Protein AF-A0A2K3LY32-F1 (afdb_monomer_lite)

Foldseek 3Di:
DVQVVVQLVVQPQFRWAAPVNSQVSCCVVVVDGDDVVNVCVVQVVQFDDPPGTTHGPPPDPPPD

Structure (mmCIF, N/CA/C/O backbone):
data_AF-A0A2K3LY32-F1
#
_entry.id   AF-A0A2K3LY32-F1
#
loop_
_atom_site.group_PDB
_atom_site.id
_atom_site.type_symbol
_atom_site.label_atom_id
_atom_site.label_alt_id
_atom_site.label_comp_id
_atom_site.label_asym_id
_atom_site.label_entity_id
_atom_site.label_seq_id
_atom_site.pdbx_PDB_ins_code
_atom_site.Cartn_x
_atom_site.Cartn_y
_atom_site.Cartn_z
_atom_site.occupancy
_atom_site.B_iso_or_equiv
_atom_site.auth_seq_id
_atom_site.auth_comp_id
_atom_site.auth_asym_id
_atom_site.auth_atom_id
_atom_site.pdbx_PDB_model_num
ATOM 1 N N . ARG A 1 1 ? -5.773 -0.855 6.238 1.00 79.38 1 ARG A N 1
ATOM 2 C CA . ARG A 1 1 ? -5.174 -2.210 6.147 1.00 79.38 1 ARG A CA 1
ATOM 3 C C . ARG A 1 1 ? -5.990 -3.142 5.248 1.00 79.38 1 ARG A C 1
ATOM 5 O O . ARG A 1 1 ? -5.436 -3.596 4.262 1.00 79.38 1 ARG A O 1
ATOM 12 N N . ASP A 1 2 ? -7.281 -3.362 5.527 1.00 86.12 2 ASP A N 1
ATOM 13 C CA . ASP A 1 2 ? -8.160 -4.286 4.774 1.00 86.12 2 ASP A CA 1
ATOM 14 C C . ASP A 1 2 ? -8.131 -4.096 3.243 1.00 86.12 2 ASP A C 1
ATOM 16 O O . ASP A 1 2 ? -7.861 -5.035 2.504 1.00 86.12 2 ASP A O 1
ATOM 20 N N . VAL A 1 3 ? -8.250 -2.847 2.778 1.00 88.19 3 VAL A N 1
ATOM 21 C CA . VAL A 1 3 ? -8.165 -2.481 1.349 1.00 88.19 3 VAL A CA 1
ATOM 22 C C . VAL A 1 3 ? -6.890 -2.992 0.678 1.00 88.19 3 VAL A C 1
ATOM 24 O O . VAL A 1 3 ? -6.940 -3.519 -0.426 1.00 88.19 3 VAL A O 1
ATOM 27 N N . VAL A 1 4 ? -5.738 -2.843 1.337 1.00 85.38 4 VAL A N 1
ATOM 28 C CA . VAL A 1 4 ? -4.448 -3.260 0.771 1.00 85.38 4 VAL A CA 1
ATOM 29 C C . VAL A 1 4 ? -4.416 -4.782 0.638 1.00 85.38 4 VAL A C 1
ATOM 31 O O . VAL A 1 4 ? -3.959 -5.288 -0.375 1.00 85.38 4 VAL A O 1
ATOM 34 N N . ILE A 1 5 ? -4.961 -5.516 1.613 1.00 86.19 5 ILE A N 1
ATOM 35 C CA . ILE A 1 5 ? -5.052 -6.983 1.569 1.00 86.19 5 ILE A CA 1
ATOM 36 C C . ILE A 1 5 ? -5.946 -7.437 0.410 1.00 86.19 5 ILE A C 1
ATOM 38 O O . ILE A 1 5 ? -5.557 -8.328 -0.341 1.00 86.19 5 ILE A O 1
ATOM 42 N N . ASP A 1 6 ? -7.116 -6.820 0.245 1.00 87.06 6 ASP A N 1
ATOM 43 C CA . ASP A 1 6 ? -8.053 -7.133 -0.841 1.00 87.06 6 ASP A CA 1
ATOM 44 C C . ASP A 1 6 ? -7.415 -6.913 -2.223 1.00 87.06 6 ASP A C 1
ATOM 46 O O . ASP A 1 6 ? -7.418 -7.805 -3.073 1.00 87.06 6 ASP A O 1
ATOM 50 N N . MET A 1 7 ? -6.736 -5.776 -2.399 1.00 85.75 7 MET A N 1
ATOM 51 C CA . MET A 1 7 ? -5.984 -5.478 -3.619 1.00 85.75 7 MET A CA 1
ATOM 52 C C . MET A 1 7 ? -4.884 -6.498 -3.896 1.00 85.75 7 MET A C 1
ATOM 54 O O . MET A 1 7 ? -4.734 -6.960 -5.023 1.00 85.75 7 MET A O 1
ATOM 58 N N . LEU A 1 8 ? -4.117 -6.874 -2.875 1.00 81.25 8 LEU A N 1
ATOM 59 C CA . LEU A 1 8 ? -3.043 -7.853 -3.008 1.00 81.25 8 LEU A CA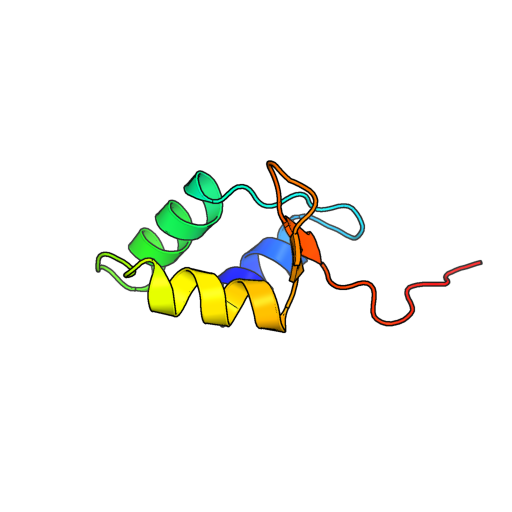 1
ATOM 60 C C . LEU A 1 8 ? -3.567 -9.243 -3.385 1.00 81.25 8 LEU A C 1
ATOM 62 O O . LEU A 1 8 ? -2.962 -9.916 -4.217 1.00 81.25 8 LEU A O 1
ATOM 66 N N . ARG A 1 9 ? -4.715 -9.651 -2.828 1.00 81.25 9 ARG A N 1
ATOM 67 C CA . ARG A 1 9 ? -5.381 -10.911 -3.190 1.00 81.25 9 ARG A CA 1
ATOM 68 C C . ARG A 1 9 ? -5.797 -10.935 -4.660 1.00 81.25 9 ARG A C 1
ATOM 70 O O . ARG A 1 9 ? -5.654 -11.974 -5.295 1.00 81.25 9 ARG A O 1
ATOM 77 N N . GLY A 1 10 ? -6.271 -9.811 -5.200 1.00 80.25 10 GLY A N 1
ATOM 78 C CA . GLY A 1 10 ? -6.630 -9.691 -6.617 1.00 80.25 10 GLY A CA 1
ATOM 79 C C . GLY A 1 10 ? -5.432 -9.559 -7.567 1.00 80.25 10 GLY A C 1
ATOM 80 O O . GLY A 1 10 ? -5.529 -9.935 -8.730 1.00 80.25 10 GLY A O 1
ATOM 81 N N . SER A 1 11 ? -4.297 -9.042 -7.086 1.00 76.00 11 SER A N 1
ATOM 82 C CA . SER A 1 11 ? -3.128 -8.713 -7.918 1.00 76.00 11 SER A CA 1
ATOM 83 C C . SER A 1 11 ? -2.147 -9.888 -8.116 1.00 76.00 11 SER A C 1
ATOM 85 O O . SER A 1 11 ? -1.283 -9.838 -8.992 1.00 76.00 11 SER A O 1
ATOM 87 N N . GLY A 1 12 ? -2.293 -10.970 -7.342 1.00 69.25 12 GLY A N 1
ATOM 88 C CA . GLY A 1 12 ? -1.495 -12.193 -7.474 1.00 69.25 12 GLY A CA 1
ATOM 89 C C . GLY A 1 12 ? -0.085 -12.111 -6.858 1.00 69.25 12 GLY A C 1
ATOM 90 O O . GLY A 1 12 ? 0.296 -11.087 -6.288 1.00 69.25 12 GLY A O 1
ATOM 91 N N . PRO A 1 13 ? 0.722 -13.189 -6.957 1.00 65.88 13 PRO A N 1
ATOM 92 C CA . PRO A 1 13 ? 1.995 -13.334 -6.232 1.00 65.88 13 PRO A CA 1
ATOM 93 C C . PRO A 1 13 ? 3.075 -12.311 -6.621 1.00 65.88 13 PRO A C 1
ATOM 95 O O . PRO A 1 13 ? 3.951 -12.015 -5.815 1.00 65.88 13 PRO A O 1
ATOM 98 N N . ASN A 1 14 ? 2.976 -11.718 -7.814 1.00 68.50 14 ASN A N 1
ATOM 99 C CA . ASN A 1 14 ? 3.851 -10.637 -8.284 1.00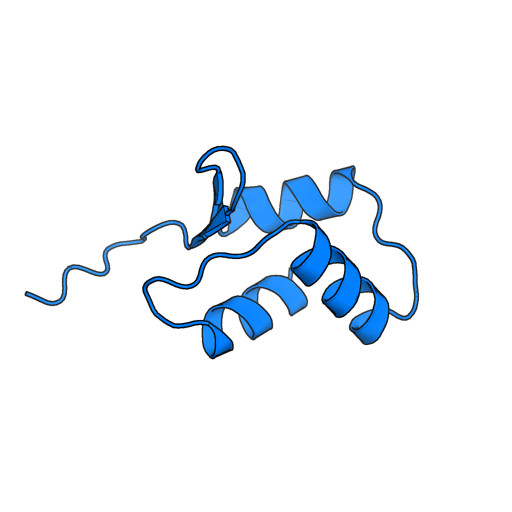 68.50 14 ASN A CA 1
ATOM 100 C C . ASN A 1 14 ? 3.099 -9.305 -8.441 1.00 68.50 14 ASN A C 1
ATOM 102 O O . ASN A 1 14 ? 3.525 -8.433 -9.204 1.00 68.50 14 ASN A O 1
ATOM 106 N N . GLY A 1 15 ? 1.975 -9.155 -7.735 1.00 75.75 15 GLY A N 1
ATOM 107 C CA . GLY A 1 15 ? 1.155 -7.954 -7.746 1.00 75.75 15 GLY A CA 1
ATOM 108 C C . GLY A 1 15 ? 1.963 -6.722 -7.349 1.00 75.75 15 GLY A C 1
ATOM 109 O O . GLY A 1 15 ? 2.541 -6.656 -6.260 1.00 75.75 15 GLY A O 1
ATOM 110 N N . LYS A 1 16 ? 2.020 -5.739 -8.250 1.00 85.44 16 LYS A N 1
ATOM 111 C CA . LYS A 1 16 ? 2.690 -4.456 -8.021 1.00 85.44 16 LYS A CA 1
ATOM 112 C C . LYS A 1 16 ? 1.629 -3.417 -7.727 1.00 85.44 16 LYS A C 1
ATOM 114 O O . LYS A 1 16 ? 0.883 -3.027 -8.619 1.00 85.44 16 LYS A O 1
ATOM 119 N N . LEU A 1 17 ? 1.603 -2.923 -6.499 1.00 87.50 17 LEU A N 1
ATOM 120 C CA . LEU A 1 17 ? 0.695 -1.855 -6.124 1.00 87.50 17 LEU A CA 1
ATOM 121 C C . LEU A 1 17 ? 1.376 -0.500 -6.261 1.00 87.50 17 LEU A C 1
ATOM 123 O O . LEU A 1 17 ? 2.461 -0.257 -5.729 1.00 87.50 17 LEU A O 1
ATOM 127 N N . ARG A 1 18 ? 0.718 0.414 -6.967 1.00 89.06 18 ARG A N 1
ATOM 128 C CA . ARG A 1 18 ? 1.133 1.816 -7.029 1.00 89.06 18 ARG A CA 1
ATOM 129 C C . ARG A 1 18 ? 0.377 2.615 -5.981 1.00 89.06 18 ARG A C 1
ATOM 131 O O . ARG A 1 18 ? -0.766 2.309 -5.657 1.00 89.06 18 ARG A O 1
ATOM 138 N N . LYS A 1 19 ? 0.999 3.690 -5.499 1.00 87.50 19 LYS A N 1
ATOM 139 C CA . LYS A 1 19 ? 0.382 4.600 -4.525 1.00 87.50 19 LYS A CA 1
ATOM 140 C C . LYS A 1 19 ? -0.991 5.104 -4.989 1.00 87.50 19 LYS A C 1
ATOM 142 O O . LYS A 1 19 ? -1.919 5.118 -4.193 1.00 87.50 19 LYS A O 1
ATOM 147 N N . ALA A 1 20 ? -1.107 5.486 -6.263 1.00 89.00 20 ALA A N 1
ATOM 148 C CA . ALA A 1 20 ? -2.352 5.991 -6.842 1.00 89.00 20 ALA A CA 1
ATOM 149 C C . ALA A 1 20 ? -3.495 4.967 -6.748 1.00 89.00 20 ALA A C 1
ATOM 151 O O . ALA A 1 20 ? -4.555 5.301 -6.235 1.00 89.00 20 ALA A O 1
ATOM 152 N N . GLU A 1 21 ? -3.235 3.717 -7.140 1.00 88.94 21 GLU A N 1
ATOM 153 C CA . GLU A 1 21 ? -4.204 2.615 -7.073 1.00 88.94 21 GLU A CA 1
ATOM 154 C C . GLU A 1 21 ? -4.694 2.422 -5.635 1.00 88.94 21 GLU A C 1
ATOM 156 O O . GLU A 1 21 ? -5.891 2.449 -5.363 1.00 88.94 21 GLU A O 1
ATOM 161 N N . ILE A 1 22 ? -3.755 2.303 -4.689 1.00 88.06 22 ILE A N 1
ATOM 162 C CA . ILE A 1 22 ? -4.076 2.068 -3.278 1.00 88.06 22 ILE A CA 1
ATOM 163 C C . ILE A 1 22 ? -4.916 3.212 -2.712 1.00 88.06 22 ILE A C 1
ATOM 165 O O . ILE A 1 22 ? -5.901 2.957 -2.023 1.00 88.06 22 ILE A O 1
ATOM 169 N N . LEU A 1 23 ? -4.539 4.465 -2.984 1.00 89.81 23 LEU A N 1
ATOM 170 C CA . LEU A 1 23 ? -5.296 5.626 -2.520 1.00 89.81 23 LEU A CA 1
ATOM 171 C C . LEU A 1 23 ? -6.690 5.673 -3.142 1.00 89.81 23 LEU A C 1
ATOM 173 O O . LEU A 1 23 ? -7.649 5.976 -2.437 1.00 89.81 23 LEU A O 1
ATOM 177 N N . GLU A 1 24 ? -6.824 5.336 -4.423 1.00 91.31 24 GLU A N 1
ATOM 178 C CA . GLU A 1 24 ? -8.118 5.310 -5.095 1.00 91.31 24 GLU A CA 1
ATOM 179 C C . GLU A 1 24 ? -9.038 4.242 -4.496 1.00 91.31 24 GLU A C 1
ATOM 181 O O . GLU A 1 24 ? -10.165 4.549 -4.103 1.00 91.31 24 GLU A O 1
ATOM 186 N N . ALA A 1 25 ? -8.562 3.006 -4.348 1.00 90.12 25 ALA A N 1
ATOM 187 C CA . ALA A 1 25 ? -9.363 1.947 -3.742 1.00 90.12 25 ALA A CA 1
ATOM 188 C C . ALA A 1 25 ? -9.663 2.226 -2.272 1.00 90.12 25 ALA A C 1
ATOM 190 O O . ALA A 1 25 ? -10.771 1.956 -1.807 1.00 90.12 25 ALA A O 1
ATOM 191 N N . ALA A 1 26 ? -8.714 2.811 -1.539 1.00 89.94 26 ALA A N 1
ATOM 192 C CA . ALA A 1 26 ? 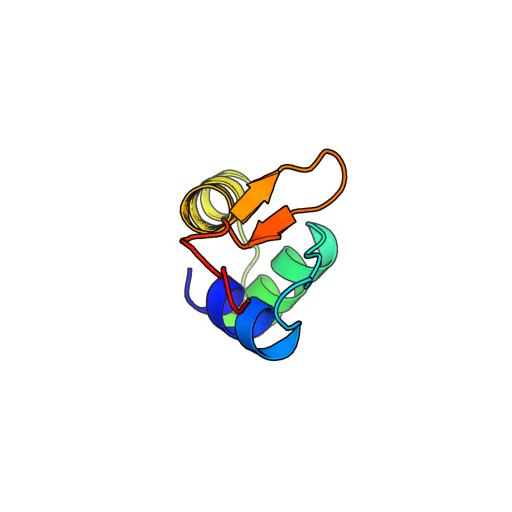-8.939 3.161 -0.149 1.00 89.94 26 ALA A CA 1
ATOM 193 C C . ALA A 1 26 ? -9.969 4.282 -0.024 1.00 89.94 26 ALA A C 1
ATOM 195 O O . ALA A 1 26 ? -10.861 4.182 0.814 1.00 89.94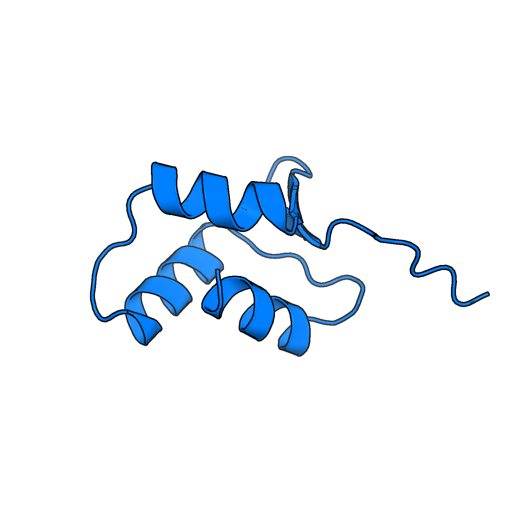 26 ALA A O 1
ATOM 196 N N . ARG A 1 27 ? -9.932 5.277 -0.915 1.00 90.75 27 ARG A N 1
ATOM 197 C CA . ARG A 1 27 ? -10.952 6.323 -1.003 1.00 90.75 27 ARG A CA 1
ATOM 198 C C . ARG A 1 27 ? -12.321 5.759 -1.374 1.00 90.75 27 ARG A C 1
ATOM 200 O O . ARG A 1 27 ? -13.303 6.134 -0.742 1.00 90.75 27 ARG A O 1
ATOM 207 N N . ARG A 1 28 ? -12.401 4.836 -2.340 1.00 90.88 28 ARG A N 1
ATOM 208 C CA . ARG A 1 28 ? -13.661 4.166 -2.717 1.00 90.88 28 ARG A CA 1
ATOM 209 C C . ARG A 1 28 ? -14.238 3.341 -1.564 1.00 90.88 28 ARG A C 1
ATOM 211 O O . ARG A 1 28 ? -15.437 3.399 -1.327 1.00 90.88 28 ARG A O 1
ATOM 218 N N . LYS A 1 29 ? -13.401 2.592 -0.838 1.00 89.19 29 LYS A N 1
ATOM 219 C CA . LYS A 1 29 ? -13.842 1.719 0.263 1.00 89.19 29 LYS A CA 1
ATOM 220 C C . LYS A 1 29 ? -14.194 2.497 1.532 1.00 89.19 29 LYS A C 1
ATOM 222 O O . LYS A 1 29 ? -15.155 2.150 2.207 1.00 89.19 29 LYS A O 1
ATOM 227 N N . LEU A 1 30 ? -13.401 3.511 1.880 1.00 88.75 30 LEU A N 1
ATOM 228 C CA . LEU A 1 30 ? -13.566 4.288 3.114 1.00 88.75 30 LEU A CA 1
ATOM 229 C C . LEU A 1 30 ? -14.486 5.501 2.936 1.00 88.75 30 LEU A C 1
ATOM 231 O O . LEU A 1 30 ? -14.866 6.111 3.931 1.00 88.75 30 LEU A O 1
ATOM 235 N N . GLY A 1 31 ? -14.796 5.893 1.697 1.00 91.06 31 GLY A N 1
ATOM 236 C CA . GLY A 1 31 ? -15.593 7.085 1.396 1.00 91.06 31 GLY A CA 1
ATOM 237 C C . GLY A 1 31 ? -14.922 8.405 1.795 1.00 91.06 31 GLY A C 1
ATOM 238 O O . GLY A 1 31 ? -15.583 9.437 1.844 1.00 91.06 31 GLY A O 1
ATOM 239 N N . ARG A 1 32 ? -13.619 8.391 2.101 1.00 89.94 32 ARG A N 1
ATOM 240 C CA . ARG A 1 32 ? -12.851 9.555 2.568 1.00 89.94 32 ARG A CA 1
ATOM 241 C C . ARG A 1 32 ? -11.426 9.536 2.035 1.00 89.94 32 ARG A C 1
ATOM 243 O O . ARG A 1 32 ? -10.927 8.487 1.633 1.00 89.94 32 ARG A O 1
ATOM 250 N N . ASP A 1 33 ? -10.773 10.693 2.068 1.00 87.44 33 ASP A N 1
ATOM 251 C CA . ASP A 1 33 ? -9.353 10.788 1.741 1.00 87.44 33 ASP A CA 1
ATOM 252 C C . ASP A 1 33 ? -8.500 10.054 2.787 1.00 87.44 33 ASP A C 1
ATOM 254 O O . ASP A 1 33 ? -8.792 10.089 3.988 1.00 87.44 33 ASP A O 1
ATOM 258 N N . VAL A 1 34 ? -7.472 9.345 2.322 1.00 88.38 34 VAL A N 1
ATOM 259 C CA . VAL A 1 34 ? -6.568 8.591 3.193 1.00 88.38 34 VAL A CA 1
ATOM 260 C C . VAL A 1 34 ? -5.285 9.388 3.363 1.00 88.38 34 VAL A C 1
ATOM 262 O O . VAL A 1 34 ? -4.521 9.512 2.402 1.00 88.38 34 VAL A O 1
ATOM 265 N N . PRO A 1 35 ? -4.994 9.880 4.580 1.00 89.69 35 PRO A N 1
ATOM 266 C CA . PRO A 1 35 ? -3.784 10.642 4.806 1.00 89.69 35 PRO A CA 1
ATOM 267 C C . PRO A 1 35 ? -2.558 9.771 4.538 1.00 89.69 35 PRO A C 1
ATOM 269 O O . PRO A 1 35 ? -2.521 8.570 4.827 1.00 89.69 35 PRO A O 1
ATOM 272 N N . ASN A 1 36 ? -1.515 10.405 4.009 1.00 87.81 36 ASN A N 1
ATOM 273 C CA . ASN A 1 36 ? -0.304 9.718 3.575 1.00 87.81 36 ASN A CA 1
ATOM 274 C C . ASN A 1 36 ? 0.355 8.898 4.704 1.00 87.81 36 ASN A C 1
ATOM 276 O O . ASN A 1 36 ? 0.964 7.869 4.435 1.00 87.81 36 ASN A O 1
ATOM 280 N N . THR A 1 37 ? 0.204 9.313 5.961 1.00 90.62 37 THR A N 1
ATOM 281 C CA . THR A 1 37 ? 0.696 8.608 7.154 1.00 90.62 37 THR A CA 1
ATOM 282 C C . THR A 1 37 ? 0.017 7.253 7.367 1.00 90.62 37 THR A C 1
ATOM 284 O O . THR A 1 37 ? 0.702 6.256 7.588 1.00 90.62 37 THR A O 1
ATOM 287 N N . GLU A 1 38 ? -1.314 7.199 7.255 1.00 88.88 38 GLU A N 1
ATOM 288 C CA . GLU A 1 38 ? -2.106 5.961 7.356 1.00 88.88 38 GLU A CA 1
ATOM 289 C C . GLU A 1 38 ? -1.796 5.026 6.187 1.00 88.88 38 GLU A C 1
ATOM 291 O O . GLU A 1 38 ? -1.606 3.823 6.372 1.00 88.88 38 GLU A O 1
ATOM 296 N N . TYR A 1 39 ? -1.686 5.603 4.986 1.00 88.12 39 TYR A N 1
ATOM 297 C CA . TYR A 1 39 ? -1.249 4.889 3.794 1.00 88.12 39 TYR A CA 1
ATOM 298 C C . TYR A 1 39 ? 0.123 4.240 4.018 1.00 88.12 39 TYR A C 1
ATOM 300 O O . TYR A 1 39 ? 0.231 3.024 3.884 1.00 88.12 39 TYR A O 1
ATOM 308 N N . ILE A 1 40 ? 1.143 5.020 4.409 1.00 89.56 40 ILE A N 1
ATOM 309 C CA . ILE A 1 40 ? 2.513 4.527 4.620 1.00 89.56 40 ILE A CA 1
ATOM 310 C C . ILE A 1 40 ? 2.538 3.427 5.679 1.00 89.56 40 ILE A C 1
ATOM 312 O O . ILE A 1 40 ? 3.173 2.404 5.442 1.00 89.56 40 ILE A O 1
ATOM 316 N N . LYS A 1 41 ? 1.846 3.598 6.814 1.00 90.38 41 LYS A N 1
ATOM 317 C CA . LYS A 1 41 ? 1.756 2.544 7.836 1.00 90.38 41 LYS A CA 1
ATOM 318 C C . LYS A 1 41 ? 1.185 1.257 7.249 1.00 90.38 41 LYS A C 1
ATOM 320 O O . LYS A 1 41 ? 1.851 0.227 7.280 1.00 90.38 41 LYS A O 1
ATOM 325 N N . ALA A 1 42 ? 0.004 1.337 6.635 1.00 88.56 42 ALA A N 1
ATOM 326 C CA . ALA A 1 42 ? -0.692 0.165 6.121 1.00 88.56 42 ALA A CA 1
ATOM 327 C C . ALA A 1 42 ? 0.104 -0.581 5.038 1.00 88.56 42 ALA A C 1
ATOM 329 O O . ALA A 1 42 ? 0.101 -1.811 5.024 1.00 88.56 42 ALA A O 1
ATOM 330 N N . VAL A 1 43 ? 0.772 0.141 4.130 1.00 88.25 43 VAL A N 1
ATOM 331 C CA . VAL A 1 43 ? 1.584 -0.490 3.078 1.00 88.25 43 VAL A CA 1
ATOM 332 C C . VAL A 1 43 ? 2.929 -0.972 3.597 1.00 88.25 43 VAL A C 1
ATOM 334 O O . VAL A 1 43 ? 3.358 -2.030 3.177 1.00 88.25 43 VAL A O 1
ATOM 337 N N . SER A 1 44 ? 3.585 -0.271 4.522 1.00 88.50 44 SER A N 1
ATOM 338 C CA . SER A 1 44 ? 4.887 -0.688 5.069 1.00 88.50 44 SER A CA 1
ATOM 339 C C . SER A 1 44 ? 4.781 -1.958 5.924 1.00 88.50 44 SER A C 1
ATOM 341 O O . SER A 1 44 ? 5.703 -2.771 5.970 1.00 88.50 44 SER A O 1
ATOM 343 N N . GLU A 1 45 ? 3.632 -2.171 6.572 1.00 88.50 45 GLU A N 1
ATOM 344 C CA . GLU A 1 45 ? 3.356 -3.406 7.313 1.00 88.50 45 GLU A CA 1
ATOM 345 C C . GLU A 1 45 ? 3.193 -4.633 6.402 1.00 88.50 45 GLU A C 1
ATOM 347 O O . GLU A 1 45 ? 3.588 -5.737 6.778 1.00 88.50 45 GLU A O 1
ATOM 352 N N . LEU A 1 46 ? 2.604 -4.457 5.214 1.00 85.19 46 LEU A N 1
ATOM 353 C CA . LEU A 1 46 ? 2.206 -5.556 4.322 1.00 85.19 46 LEU A CA 1
ATOM 354 C C . LEU A 1 46 ? 3.122 -5.724 3.103 1.00 85.19 46 LEU A C 1
ATOM 356 O O . LEU A 1 46 ? 3.209 -6.810 2.535 1.00 85.19 46 LEU A O 1
ATOM 360 N N . CYS A 1 47 ? 3.793 -4.657 2.686 1.00 87.56 47 CYS A N 1
ATOM 361 C CA . CYS A 1 47 ? 4.510 -4.546 1.428 1.00 87.56 47 CYS A CA 1
ATOM 362 C C . CYS A 1 47 ? 5.933 -4.014 1.634 1.00 87.56 47 CYS A C 1
ATOM 364 O O . CYS A 1 47 ? 6.232 -3.275 2.568 1.00 87.56 47 CYS A O 1
ATOM 366 N N . ILE A 1 48 ? 6.815 -4.346 0.697 1.00 87.25 48 ILE A N 1
ATOM 367 C CA . ILE A 1 48 ? 8.154 -3.780 0.575 1.00 87.25 48 ILE A CA 1
ATOM 368 C C . ILE A 1 48 ? 8.140 -2.737 -0.542 1.00 87.25 48 ILE A C 1
ATOM 370 O O . ILE A 1 48 ? 7.651 -2.991 -1.647 1.00 87.25 48 ILE A O 1
ATOM 374 N N . SER A 1 49 ? 8.715 -1.568 -0.265 1.00 85.25 49 SER A N 1
ATOM 375 C CA . SER A 1 49 ? 8.948 -0.548 -1.287 1.00 85.25 49 SER A CA 1
ATOM 376 C C . SER A 1 49 ? 10.035 -1.008 -2.261 1.00 85.25 49 SER A C 1
ATOM 378 O O . SER A 1 49 ? 11.142 -1.364 -1.855 1.00 85.25 49 SER A O 1
ATOM 380 N N . LYS A 1 50 ? 9.730 -0.980 -3.560 1.00 85.56 50 LYS A N 1
ATOM 381 C CA . LYS A 1 50 ? 10.668 -1.230 -4.669 1.00 85.56 50 LYS A CA 1
ATOM 382 C C . LYS 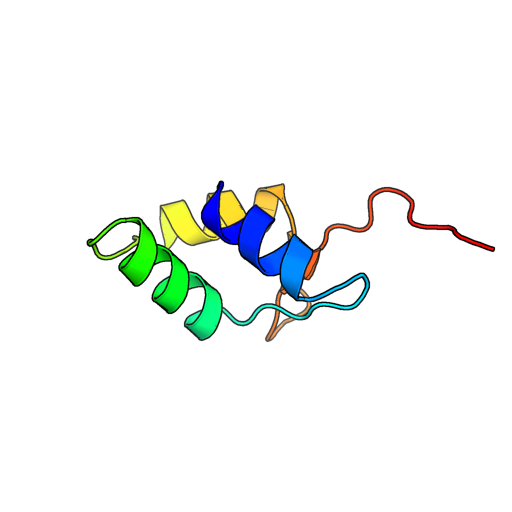A 1 50 ? 10.880 0.041 -5.500 1.00 85.56 50 LYS A C 1
ATOM 384 O O . LYS A 1 50 ? 10.959 0.001 -6.725 1.00 85.56 50 LYS A O 1
ATOM 389 N N . GLY A 1 51 ? 10.928 1.189 -4.823 1.00 82.12 51 GLY A N 1
ATOM 390 C CA . GLY A 1 51 ? 11.094 2.506 -5.437 1.00 82.12 51 GLY A CA 1
ATOM 391 C C . GLY A 1 51 ? 9.756 3.109 -5.852 1.00 82.12 51 GLY A C 1
ATOM 392 O O . GLY A 1 51 ? 9.151 3.852 -5.084 1.00 82.12 51 GLY A O 1
ATOM 393 N N . SER A 1 52 ? 9.282 2.792 -7.059 1.00 81.69 52 SER A N 1
ATOM 394 C CA . SER A 1 52 ? 8.058 3.385 -7.629 1.00 81.69 52 SER A CA 1
ATOM 395 C C . SER A 1 52 ? 6.780 2.578 -7.373 1.00 81.69 52 SER A C 1
ATOM 397 O O . SER A 1 52 ? 5.676 3.058 -7.636 1.00 81.69 52 SER A O 1
ATOM 399 N N . TYR A 1 53 ? 6.909 1.360 -6.849 1.00 86.31 53 TYR A N 1
ATOM 400 C CA . TYR A 1 53 ? 5.791 0.479 -6.528 1.00 86.31 53 TYR A CA 1
ATOM 401 C C . TYR A 1 53 ? 6.065 -0.321 -5.256 1.00 86.31 53 TYR A C 1
ATOM 403 O O . TYR A 1 53 ? 7.202 -0.457 -4.800 1.00 86.31 53 TYR A O 1
ATOM 411 N N . TRP A 1 54 ? 4.988 -0.849 -4.695 1.00 87.69 54 TRP A N 1
ATOM 412 C CA . TRP A 1 54 ? 4.975 -1.709 -3.529 1.00 87.69 54 TRP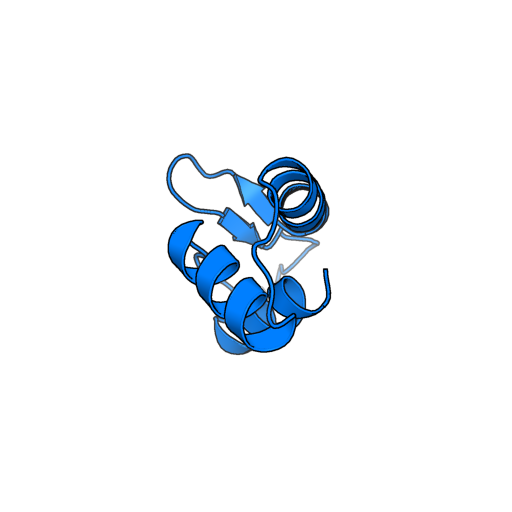 A CA 1
ATOM 413 C C . TRP A 1 54 ? 4.709 -3.133 -3.982 1.00 87.69 54 TRP A C 1
ATOM 415 O O . TRP A 1 54 ? 3.810 -3.384 -4.784 1.00 87.69 54 TRP A O 1
ATOM 425 N N . VAL A 1 55 ? 5.506 -4.060 -3.476 1.00 85.75 55 VAL A N 1
ATOM 426 C CA . VAL A 1 55 ? 5.277 -5.495 -3.652 1.00 85.75 55 VAL A CA 1
ATOM 427 C C . VAL A 1 55 ? 4.916 -6.082 -2.311 1.00 85.75 55 VAL A C 1
ATOM 429 O O . VAL A 1 55 ? 5.424 -5.612 -1.296 1.00 85.75 55 VAL A O 1
ATOM 432 N N . LEU A 1 56 ? 4.069 -7.105 -2.296 1.00 83.81 56 LEU A N 1
ATOM 433 C CA . LEU A 1 56 ? 3.814 -7.877 -1.085 1.00 83.81 56 LEU A CA 1
ATOM 434 C C . LEU A 1 56 ? 5.139 -8.239 -0.420 1.00 83.81 56 LEU A C 1
ATOM 436 O O . LEU A 1 56 ? 6.086 -8.666 -1.085 1.00 83.81 56 LEU A O 1
ATOM 440 N N . LYS A 1 57 ? 5.216 -8.039 0.895 1.00 82.38 57 LYS A N 1
ATOM 441 C CA . LYS A 1 57 ? 6.341 -8.536 1.667 1.00 82.38 57 LYS A CA 1
ATOM 442 C C . LYS A 1 57 ? 6.310 -10.046 1.503 1.00 82.38 57 LYS A C 1
ATOM 444 O O . LYS A 1 57 ? 5.377 -10.693 1.966 1.00 82.38 57 LYS A O 1
ATOM 449 N N . SER A 1 58 ? 7.282 -10.579 0.770 1.00 67.31 58 SER A N 1
ATOM 450 C CA . SER A 1 58 ? 7.442 -12.014 0.579 1.00 67.31 58 SER A CA 1
ATOM 451 C C . SER A 1 58 ? 7.688 -12.645 1.948 1.00 67.31 58 SER A C 1
ATOM 453 O O . SER A 1 58 ? 8.811 -12.670 2.440 1.00 67.31 58 SER A O 1
ATOM 455 N N . GLY A 1 59 ? 6.620 -13.084 2.604 1.00 60.69 59 GLY A N 1
ATOM 456 C CA . GLY A 1 59 ? 6.681 -14.070 3.668 1.00 60.69 59 GLY A CA 1
ATOM 457 C C . GLY A 1 59 ? 6.679 -15.423 2.982 1.00 60.69 59 GLY A C 1
ATOM 458 O O . GLY A 1 59 ? 5.611 -15.886 2.612 1.00 60.69 59 GLY A O 1
ATOM 459 N N . ASP A 1 60 ? 7.870 -15.954 2.707 1.00 52.00 60 ASP A N 1
ATOM 460 C CA . ASP A 1 60 ? 8.122 -17.317 2.223 1.00 52.00 60 ASP A CA 1
ATOM 461 C C . ASP A 1 60 ? 7.064 -17.880 1.250 1.00 52.00 60 ASP A C 1
ATOM 463 O O . ASP A 1 60 ? 6.227 -18.721 1.566 1.00 52.00 60 ASP A O 1
ATOM 467 N N . GLY A 1 61 ? 7.098 -17.371 0.022 1.00 49.97 61 GLY A N 1
ATOM 468 C CA . GLY A 1 61 ? 6.401 -17.950 -1.122 1.00 49.97 61 GLY A CA 1
ATOM 469 C C . GLY A 1 61 ? 7.342 -18.801 -1.962 1.00 49.97 61 GLY A C 1
ATOM 470 O O . GLY A 1 61 ? 7.268 -18.745 -3.184 1.00 49.97 61 GLY A O 1
ATOM 471 N N . SER A 1 62 ? 8.248 -19.536 -1.319 1.00 42.84 62 SER A N 1
ATOM 472 C CA . SER A 1 62 ? 9.040 -20.599 -1.930 1.00 42.84 62 SER A CA 1
ATOM 473 C C . SER A 1 62 ? 8.090 -21.740 -2.316 1.00 42.84 62 SER A C 1
ATOM 475 O O . SER A 1 62 ? 7.991 -22.754 -1.633 1.00 42.84 62 SER A O 1
ATOM 477 N N . LYS A 1 63 ? 7.303 -21.565 -3.380 1.00 44.97 63 LYS A N 1
ATOM 478 C CA . LYS A 1 63 ? 6.790 -22.712 -4.129 1.00 44.97 63 LYS A CA 1
ATOM 479 C C . LYS A 1 63 ? 7.871 -23.016 -5.165 1.00 44.97 63 LYS A C 1
ATOM 481 O O . LYS A 1 63 ? 8.080 -22.218 -6.076 1.00 44.97 63 LYS A O 1
ATOM 486 N N . GLN A 1 64 ? 8.612 -24.078 -4.851 1.00 36.84 64 GLN A N 1
ATOM 487 C CA . GLN A 1 64 ? 9.637 -24.753 -5.649 1.00 36.84 64 GLN A CA 1
ATOM 488 C C . GLN A 1 64 ? 9.230 -24.961 -7.107 1.00 36.84 64 GLN A C 1
ATOM 490 O O . GLN A 1 64 ? 8.011 -25.083 -7.363 1.00 36.84 64 GLN A O 1
#

Radius of gyration: 11.72 Å; chains: 1; bounding box: 27×36×16 Å

Secondary structure (DSSP, 8-state):
-HHHHHHHHHH-TT-EE-HHHHHHHHHHHHSS---HHHHHHHHHHHEEE-SSSEEE--S-----

Sequence (64 aa):
RDVVIDMLRGSGPNGKLRKAEILEAARRKLGRDVPNTEYIKAVSELCISKGSYWVLKSGDGSKQ

pLDDT: mean 81.93, std 12.54, range [36.84, 91.31]

InterPro domains:
  IPR006886 DNA-directed RNA polymerase III subunit Rpc5 [PTHR12069] (1-61)

Organism: Trifolium pratense (NCBI:txid57577)